Protein AF-A0A8H7UFD9-F1 (afdb_monomer_lite)

Sequence (119 aa):
MTSTELYFEKGWWSQISTLQTLNCRFYNIMGGHGYMGWWGNMGGPKQKGITTYAISPFQQKPFAGVARAAIFNTARRVTGQIPYVGVAFGIGYGIYAWASAQHEFLLSKAGHAASGEHH

Structure (mmCIF, N/CA/C/O backbone):
data_AF-A0A8H7UFD9-F1
#
_entry.id   AF-A0A8H7UFD9-F1
#
loop_
_atom_site.group_PDB
_atom_site.id
_atom_site.type_symbol
_atom_site.label_atom_id
_atom_site.label_alt_id
_atom_site.label_comp_id
_atom_site.label_asym_id
_atom_site.label_entity_id
_atom_site.label_seq_id
_atom_site.pdbx_PDB_ins_code
_atom_site.Cartn_x
_atom_site.Cartn_y
_atom_site.Cartn_z
_atom_site.occupancy
_atom_site.B_iso_or_equiv
_atom_site.auth_seq_id
_atom_site.auth_comp_id
_atom_site.auth_asym_id
_atom_site.auth_atom_id
_atom_site.pdbx_PDB_model_num
ATOM 1 N N . MET A 1 1 ? -12.825 12.627 62.493 1.00 54.62 1 MET A N 1
ATOM 2 C CA . MET A 1 1 ? -12.371 13.497 61.394 1.00 54.62 1 MET A CA 1
ATOM 3 C C . MET A 1 1 ? -12.690 14.918 61.781 1.00 54.62 1 MET A C 1
ATOM 5 O O . MET A 1 1 ? -13.852 15.313 61.795 1.00 54.62 1 MET A O 1
ATOM 9 N N . THR A 1 2 ? -11.684 15.622 62.279 1.00 55.19 2 THR A N 1
ATOM 10 C CA . THR A 1 2 ? -11.834 16.994 62.766 1.00 55.19 2 THR A CA 1
ATOM 11 C C . THR A 1 2 ? -12.012 17.929 61.568 1.00 55.19 2 THR A C 1
ATOM 13 O O . THR A 1 2 ? -11.492 17.675 60.483 1.00 55.19 2 THR A O 1
ATOM 16 N N . SER A 1 3 ? -12.777 19.012 61.744 1.00 60.38 3 SER A N 1
ATOM 17 C CA . SER A 1 3 ? -13.116 19.980 60.681 1.00 60.38 3 SER A CA 1
ATOM 18 C C . SER A 1 3 ? -11.890 20.458 59.879 1.00 60.38 3 SER A C 1
ATOM 20 O O . SER A 1 3 ? -11.987 20.722 58.685 1.00 60.38 3 SER A O 1
ATOM 22 N N . THR A 1 4 ? -10.711 20.479 60.503 1.00 59.88 4 THR A N 1
ATOM 23 C CA . THR A 1 4 ? -9.429 20.879 59.911 1.00 59.88 4 THR A CA 1
ATOM 24 C C . THR A 1 4 ? -8.906 19.943 58.813 1.00 59.88 4 THR A C 1
ATOM 26 O O . THR A 1 4 ? -8.263 20.421 57.883 1.00 59.88 4 THR A O 1
ATOM 29 N N . GLU A 1 5 ? -9.202 18.641 58.856 1.00 61.72 5 GLU A N 1
ATOM 30 C CA . GLU A 1 5 ? -8.744 17.673 57.838 1.00 61.72 5 GLU A CA 1
ATOM 31 C C . GLU A 1 5 ? -9.493 17.847 56.509 1.00 61.72 5 GLU A C 1
ATOM 33 O O . GLU A 1 5 ? -8.906 17.762 55.431 1.00 61.72 5 GLU A O 1
ATOM 38 N N . LEU A 1 6 ? -10.784 18.189 56.580 1.00 58.41 6 LEU A N 1
ATOM 39 C CA . LEU A 1 6 ? -11.617 18.422 55.399 1.00 58.41 6 LEU A CA 1
ATOM 40 C C . LEU A 1 6 ? -11.201 19.682 54.627 1.00 58.41 6 LEU A C 1
ATOM 42 O O . LEU A 1 6 ? -11.350 19.720 53.407 1.00 58.41 6 LEU A O 1
ATOM 46 N N . TYR A 1 7 ? -10.679 20.710 55.304 1.00 60.41 7 TYR A N 1
ATOM 47 C CA . TYR A 1 7 ? -10.119 21.892 54.635 1.00 60.41 7 TYR A CA 1
ATOM 48 C C . TYR A 1 7 ? -8.780 21.589 53.963 1.00 60.41 7 TYR A C 1
ATOM 50 O O . TYR A 1 7 ? -8.526 22.087 52.865 1.00 60.41 7 TYR A O 1
ATOM 58 N N . PHE A 1 8 ? -7.953 20.749 54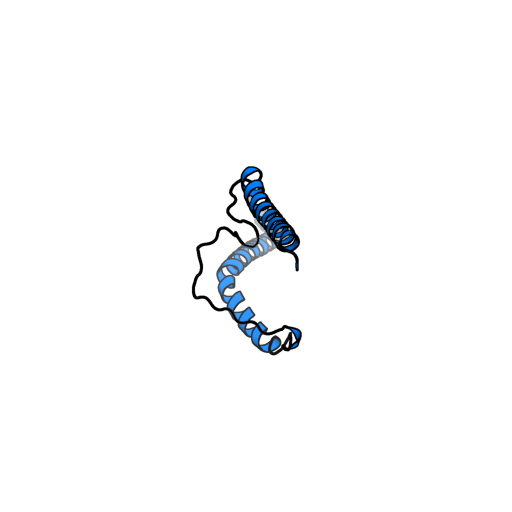.589 1.00 63.59 8 PHE A N 1
ATOM 59 C CA . PHE A 1 8 ? -6.667 20.340 54.035 1.00 63.59 8 PHE A CA 1
ATOM 60 C C . PHE A 1 8 ? -6.843 19.502 52.762 1.00 63.59 8 PHE A C 1
ATOM 62 O O . PHE A 1 8 ? -6.267 19.844 51.731 1.00 63.59 8 PHE A O 1
ATOM 69 N N . GLU A 1 9 ? -7.719 18.490 52.775 1.00 66.81 9 GLU A N 1
ATOM 70 C CA . GLU A 1 9 ? -8.000 17.707 51.565 1.00 66.81 9 GLU A CA 1
ATOM 71 C C . GLU A 1 9 ? -8.622 18.562 50.457 1.00 66.81 9 GLU A C 1
ATOM 73 O O . GLU A 1 9 ? -8.144 18.548 49.323 1.00 66.81 9 GLU A O 1
ATOM 78 N N . LYS A 1 10 ? -9.653 19.363 50.761 1.00 60.56 10 LYS A N 1
ATOM 79 C CA . LYS A 1 10 ? -10.313 20.202 49.744 1.00 60.56 10 LYS A CA 1
ATOM 80 C C . LYS A 1 10 ? -9.356 21.220 49.114 1.00 60.56 10 LYS A C 1
ATOM 82 O O . LYS A 1 10 ? -9.457 21.482 47.915 1.00 60.56 10 LYS A O 1
ATOM 87 N N . GLY A 1 11 ? -8.421 21.771 49.890 1.00 76.50 11 GLY A N 1
ATOM 88 C CA . GLY A 1 11 ? -7.378 22.666 49.385 1.00 76.50 11 GLY A CA 1
ATOM 89 C C . GLY A 1 11 ? -6.377 21.952 48.474 1.00 76.50 11 GLY A C 1
ATOM 90 O O . GLY A 1 11 ? -6.027 22.476 47.416 1.00 76.50 11 GLY A O 1
ATOM 91 N N . TRP A 1 12 ? -5.974 20.733 48.839 1.00 68.62 12 TRP A N 1
ATOM 92 C CA . TRP A 1 12 ? -5.006 19.939 48.082 1.00 68.62 12 TRP A CA 1
ATOM 93 C C . TRP A 1 12 ? -5.565 19.487 46.721 1.00 68.62 12 TRP A C 1
ATOM 95 O O . TRP A 1 12 ? -4.922 19.681 45.689 1.00 68.62 12 TRP A O 1
ATOM 105 N N . TRP A 1 13 ? -6.819 19.024 46.674 1.00 61.38 13 TRP A N 1
ATOM 106 C CA . TRP A 1 13 ? -7.511 18.685 45.419 1.00 61.38 13 TRP A CA 1
ATOM 107 C C . TRP A 1 13 ? -7.793 19.916 44.530 1.00 61.38 13 TRP A C 1
ATOM 109 O O . TRP A 1 13 ? -7.756 19.833 43.297 1.00 61.38 13 TRP A O 1
ATOM 119 N N . SER A 1 14 ? -8.017 21.088 45.135 1.00 67.25 14 SER A N 1
ATOM 120 C CA . SER A 1 14 ? -8.189 22.357 44.409 1.00 67.25 14 SER A CA 1
ATOM 121 C C . SER A 1 14 ? -6.882 22.832 43.756 1.00 67.25 14 SER A C 1
ATOM 123 O O . SER A 1 14 ? -6.878 23.245 42.593 1.00 67.25 14 SER A O 1
ATOM 125 N N . GLN A 1 15 ? -5.745 22.693 44.448 1.00 64.81 15 GLN A N 1
ATOM 126 C CA . GLN A 1 15 ? -4.433 23.016 43.876 1.00 64.81 15 GLN A CA 1
ATOM 127 C C . GLN A 1 15 ? -4.033 22.060 42.745 1.00 64.81 15 GLN A C 1
ATOM 129 O O . GLN A 1 15 ? -3.524 22.496 41.715 1.00 64.81 15 GLN A O 1
ATOM 134 N N . ILE A 1 16 ? -4.319 20.764 42.877 1.00 66.88 16 ILE A N 1
ATOM 135 C CA . ILE A 1 16 ? -4.003 19.781 41.829 1.00 66.88 16 ILE A CA 1
ATOM 136 C C . ILE A 1 16 ? -4.808 20.057 40.546 1.00 66.88 16 ILE A C 1
ATOM 138 O O . ILE A 1 16 ? -4.253 20.044 39.445 1.00 66.88 16 ILE A O 1
ATOM 142 N N . SER A 1 17 ? -6.095 20.392 40.668 1.00 60.69 17 SER A N 1
ATOM 143 C CA . SER A 1 17 ? -6.947 20.688 39.504 1.00 60.69 17 SER A CA 1
ATOM 144 C C . SER A 1 17 ? -6.592 22.012 38.805 1.00 60.69 17 SER A C 1
ATOM 146 O O . SER A 1 17 ? -6.655 22.109 37.572 1.00 60.69 17 SER A O 1
ATOM 148 N N . THR A 1 18 ? -6.135 23.022 39.552 1.00 62.44 18 THR A N 1
ATOM 149 C CA . THR A 1 18 ? -5.632 24.279 38.969 1.00 62.44 18 THR A CA 1
ATOM 150 C C . THR A 1 18 ? -4.297 24.095 38.248 1.00 62.44 18 THR A C 1
ATOM 152 O O . THR A 1 18 ? -4.129 24.640 37.156 1.00 62.44 18 THR A O 1
ATOM 155 N N . LEU A 1 19 ? -3.384 23.267 38.763 1.00 60.16 19 LEU A N 1
ATOM 156 C CA . LEU A 1 19 ? -2.110 22.956 38.097 1.00 60.16 19 LEU A CA 1
ATOM 157 C C . LEU A 1 19 ? 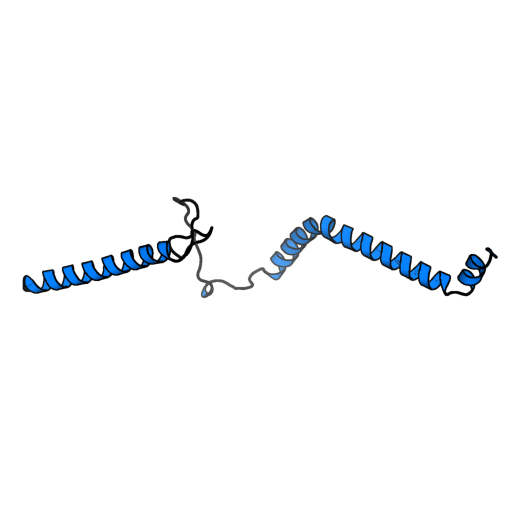-2.301 22.211 36.765 1.00 60.16 19 LEU A C 1
ATOM 159 O O . LEU A 1 19 ? -1.610 22.497 35.785 1.00 60.16 19 LEU A O 1
ATOM 163 N N . GLN A 1 20 ? -3.284 21.314 36.690 1.00 60.69 20 GLN A N 1
ATOM 164 C CA . GLN A 1 20 ? -3.609 20.585 35.460 1.00 60.69 20 GLN A CA 1
ATOM 165 C C . GLN A 1 20 ? -4.205 21.511 34.386 1.00 60.69 20 GLN A C 1
ATOM 167 O O . GLN A 1 20 ? -3.841 21.437 33.211 1.00 60.69 20 GLN A O 1
ATOM 172 N N . THR A 1 21 ? -5.052 22.457 34.802 1.00 60.41 21 THR A N 1
ATOM 173 C CA . THR A 1 21 ? -5.646 23.465 33.910 1.00 60.41 21 THR A CA 1
ATOM 174 C C . THR A 1 21 ? -4.605 24.479 33.420 1.00 60.41 21 THR A C 1
ATOM 176 O O . THR A 1 21 ? -4.629 24.885 32.256 1.00 60.41 21 THR A O 1
ATOM 179 N N . LEU A 1 22 ? -3.652 24.865 34.276 1.00 60.16 22 LEU A N 1
ATOM 180 C CA . LEU A 1 22 ? -2.558 25.770 33.916 1.00 60.16 22 LEU A CA 1
ATOM 181 C C . LEU A 1 22 ? -1.592 25.142 32.906 1.00 60.16 22 LEU A C 1
ATOM 183 O O . LEU A 1 22 ? -1.200 25.831 31.969 1.00 60.16 22 LEU A O 1
ATOM 187 N N . ASN A 1 23 ? -1.276 23.847 33.015 1.00 59.66 23 ASN A N 1
ATOM 188 C CA . ASN A 1 23 ? -0.427 23.144 32.044 1.00 59.66 23 ASN A CA 1
ATOM 189 C C . ASN A 1 23 ? -1.036 23.176 30.623 1.00 59.66 23 ASN A C 1
ATOM 191 O O . ASN A 1 23 ? -0.380 23.586 29.663 1.00 59.66 23 ASN A O 1
ATOM 195 N N . CYS A 1 24 ? -2.338 22.890 30.495 1.00 56.88 24 CYS A N 1
ATOM 196 C CA . CYS A 1 24 ? -3.048 22.980 29.212 1.00 56.88 24 CYS A CA 1
ATOM 197 C C . CYS A 1 24 ? -3.139 24.415 28.656 1.00 56.88 24 CYS A C 1
ATOM 199 O O . CYS A 1 24 ? -3.189 24.605 27.438 1.00 56.88 24 CYS A O 1
ATOM 201 N N . ARG A 1 25 ? -3.160 25.435 29.527 1.00 60.88 25 ARG A N 1
ATOM 202 C CA . ARG A 1 25 ? -3.192 26.851 29.124 1.00 60.88 25 ARG A CA 1
ATOM 203 C C . ARG A 1 25 ? -1.809 27.372 28.718 1.00 60.88 25 ARG A C 1
ATOM 205 O O . ARG A 1 25 ? -1.722 28.163 27.787 1.00 60.88 25 ARG A O 1
ATOM 212 N N . PHE A 1 26 ? -0.744 26.891 29.360 1.00 56.38 26 PHE A N 1
ATOM 213 C CA . PHE A 1 26 ? 0.643 27.251 29.050 1.00 56.38 26 PHE A CA 1
ATOM 214 C C . PHE A 1 26 ? 1.102 26.667 27.702 1.00 56.38 26 PHE A C 1
ATOM 216 O O . PHE A 1 26 ? 1.799 27.337 26.943 1.00 56.38 26 PHE A O 1
ATOM 223 N N . TYR A 1 27 ? 0.638 25.462 27.346 1.00 55.06 27 TYR A N 1
ATOM 224 C CA . TYR A 1 27 ? 0.966 24.827 26.061 1.00 55.06 27 TYR A CA 1
ATOM 225 C C . TYR A 1 27 ? 0.408 25.587 24.837 1.00 55.06 27 TYR A C 1
ATOM 227 O O . TYR A 1 27 ? 1.008 25.553 23.769 1.00 55.06 27 TYR A O 1
ATOM 235 N N . ASN A 1 28 ? -0.697 26.333 24.990 1.00 56.28 28 ASN A N 1
ATOM 236 C CA . ASN A 1 28 ? -1.292 27.141 23.910 1.00 56.28 28 ASN A CA 1
ATOM 237 C C . ASN A 1 28 ? -0.546 28.457 23.619 1.00 56.28 28 ASN A C 1
ATOM 239 O O . ASN A 1 28 ? -0.786 29.063 22.582 1.00 56.28 28 ASN A O 1
ATOM 243 N N . ILE A 1 29 ? 0.321 28.928 24.524 1.00 61.25 29 ILE A N 1
ATOM 244 C CA . ILE A 1 29 ? 1.029 30.214 24.367 1.00 61.25 29 ILE A CA 1
ATOM 245 C C . ILE A 1 29 ? 2.403 30.020 23.703 1.00 61.25 29 ILE A C 1
ATOM 247 O O . ILE A 1 29 ? 2.896 30.924 23.036 1.00 61.25 29 ILE A O 1
ATOM 251 N N . MET A 1 30 ? 3.004 28.832 23.839 1.00 58.28 30 MET A N 1
ATOM 252 C CA . MET A 1 30 ? 4.377 28.551 23.388 1.00 58.28 30 MET A CA 1
ATOM 253 C C . MET A 1 30 ? 4.461 27.666 22.131 1.00 58.28 30 MET A C 1
ATOM 255 O O . MET A 1 30 ? 5.528 27.567 21.531 1.00 58.28 30 MET A O 1
ATOM 259 N N . GLY A 1 31 ? 3.362 27.029 21.715 1.00 59.09 31 GLY A N 1
ATOM 260 C CA . GLY A 1 31 ? 3.274 26.238 20.486 1.00 59.09 31 GLY A CA 1
ATOM 261 C C . GLY A 1 31 ? 2.161 26.785 19.603 1.00 59.09 31 GLY A C 1
ATOM 262 O O . GLY A 1 31 ? 1.001 26.757 20.002 1.00 59.09 31 GLY A O 1
ATOM 263 N N . GLY A 1 32 ? 2.505 27.321 18.430 1.00 57.88 32 GLY A N 1
ATOM 264 C CA . GLY A 1 32 ? 1.529 27.887 17.495 1.00 57.88 32 GLY A CA 1
ATOM 265 C C . GLY A 1 32 ? 0.378 26.923 17.178 1.00 57.88 32 GLY A C 1
ATOM 266 O O . GLY A 1 32 ? 0.530 25.703 17.256 1.00 57.88 32 GLY A O 1
ATOM 267 N N . HIS A 1 33 ? -0.782 27.474 16.812 1.00 62.59 33 HIS A N 1
ATOM 268 C CA . HIS A 1 33 ? -1.973 26.702 16.453 1.00 62.59 33 HIS A CA 1
ATOM 269 C C . HIS A 1 33 ? -1.732 25.870 15.180 1.00 62.59 33 HIS A C 1
ATOM 271 O O . HIS A 1 33 ? -1.993 26.316 14.066 1.00 62.59 33 HIS A O 1
ATOM 277 N N . GLY A 1 34 ? -1.198 24.660 15.343 1.00 72.81 34 GLY A N 1
ATOM 278 C CA . GLY A 1 34 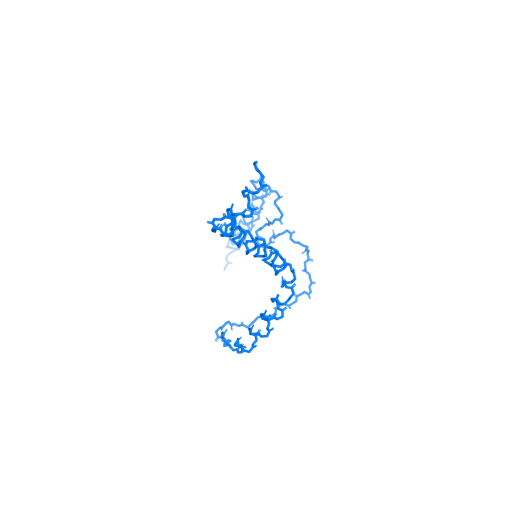? -1.079 23.676 14.272 1.00 72.81 34 GLY A CA 1
ATOM 279 C C . GLY A 1 34 ? -2.422 23.020 13.945 1.00 72.81 34 GLY A C 1
ATOM 280 O O . GLY A 1 34 ? -3.357 23.035 14.744 1.00 72.81 34 GLY A O 1
ATOM 281 N N . TYR A 1 35 ? -2.501 22.370 12.783 1.00 79.12 35 TYR A N 1
ATOM 282 C CA . TYR A 1 35 ? -3.672 21.586 12.360 1.00 79.12 35 TYR A CA 1
ATOM 283 C C . TYR A 1 35 ? -3.884 20.289 13.170 1.00 79.12 35 TYR A C 1
ATOM 285 O O . TYR A 1 35 ? -4.808 19.531 12.887 1.00 79.12 35 TYR A O 1
ATOM 293 N N . MET A 1 36 ? -3.032 20.013 14.162 1.00 81.62 36 MET A N 1
ATOM 294 C CA . MET A 1 36 ? -3.088 18.829 15.016 1.00 81.62 36 MET A CA 1
ATOM 295 C C . MET A 1 36 ? -2.609 19.185 16.426 1.00 81.62 36 MET A C 1
ATOM 297 O O . MET A 1 36 ? -1.550 19.792 16.583 1.00 81.62 36 MET A O 1
ATOM 301 N N . GLY A 1 37 ? -3.393 18.818 17.442 1.00 84.12 37 GLY A N 1
ATOM 302 C CA . GLY A 1 37 ? -3.034 18.992 18.855 1.00 84.12 37 GLY A CA 1
ATOM 303 C C . GLY A 1 37 ? -2.693 17.674 19.561 1.00 84.12 37 GLY A C 1
ATOM 304 O O . GLY A 1 37 ? -2.357 16.682 18.920 1.00 84.12 37 GLY A O 1
ATOM 305 N N . TRP A 1 38 ? -2.769 17.659 20.895 1.00 83.94 38 TRP A N 1
ATOM 306 C CA . TRP A 1 38 ? -2.423 16.498 21.731 1.00 83.94 38 TRP A CA 1
ATOM 307 C C . TRP A 1 38 ? -3.649 15.641 22.088 1.00 83.94 38 TRP A C 1
ATOM 309 O O . TRP A 1 38 ? -4.792 16.002 21.789 1.00 83.94 38 TRP A O 1
ATOM 319 N N . TRP A 1 39 ? -3.433 14.510 22.766 1.00 84.62 39 TRP A N 1
ATOM 320 C CA . TRP A 1 39 ? -4.511 13.701 23.341 1.00 84.62 39 TRP A CA 1
ATOM 321 C C . TRP A 1 39 ? -5.469 14.572 24.165 1.00 84.62 39 TRP A C 1
ATOM 323 O O . TRP A 1 39 ? -5.046 15.323 25.041 1.00 84.62 39 TRP A O 1
ATOM 333 N N . GLY A 1 40 ? -6.764 14.491 23.855 1.00 85.12 40 GLY A N 1
ATOM 334 C CA . GLY A 1 40 ? -7.806 15.325 24.466 1.00 85.12 40 GLY A CA 1
ATOM 335 C C . GLY A 1 40 ? -8.109 16.640 23.732 1.00 85.12 40 GLY A C 1
ATOM 336 O O . GLY A 1 40 ? -9.172 17.208 23.956 1.00 85.12 40 GLY A O 1
ATOM 337 N N . ASN A 1 41 ? -7.251 17.095 22.811 1.00 82.81 41 ASN A N 1
ATOM 338 C CA . ASN A 1 41 ? -7.493 18.273 21.970 1.00 82.81 41 ASN A CA 1
ATOM 339 C C . ASN A 1 41 ? -6.822 18.135 20.587 1.00 82.81 41 ASN A C 1
ATOM 341 O O . ASN A 1 41 ? -5.933 18.905 20.240 1.00 82.81 41 ASN A O 1
ATOM 345 N N . MET A 1 42 ? -7.237 17.144 19.788 1.00 84.25 42 MET A N 1
ATOM 346 C CA . MET A 1 42 ? -6.627 16.855 18.476 1.00 84.25 42 MET A CA 1
ATOM 347 C C . MET A 1 42 ? -6.984 17.860 17.364 1.00 84.25 42 MET A C 1
ATOM 349 O O . MET A 1 42 ? -6.439 17.751 16.273 1.00 84.25 42 MET A O 1
ATOM 353 N N . GLY A 1 43 ? -7.883 18.822 17.605 1.00 83.69 43 GLY A N 1
ATOM 354 C CA . GLY A 1 43 ? -8.278 19.826 16.602 1.00 83.69 43 GLY A CA 1
ATOM 355 C C . GLY A 1 43 ? -9.298 19.347 15.556 1.00 83.69 43 GLY A C 1
ATOM 356 O O . GLY A 1 43 ? -9.608 20.081 14.623 1.00 83.69 43 GLY A O 1
ATOM 357 N N . GLY A 1 44 ? -9.843 18.135 15.704 1.00 85.75 44 GLY A N 1
ATOM 358 C CA . GLY A 1 44 ? -10.913 17.615 14.846 1.00 85.75 44 GLY A CA 1
ATOM 359 C C . GLY A 1 44 ? -12.310 18.159 15.193 1.00 85.75 44 GLY A C 1
ATOM 360 O O . GLY A 1 44 ? -12.505 18.757 16.256 1.00 85.75 44 GLY A O 1
ATOM 361 N N . PRO A 1 45 ? -13.318 17.921 14.331 1.00 90.19 45 PRO A N 1
ATOM 362 C CA . PRO A 1 45 ? -14.701 18.291 14.619 1.00 90.19 45 PRO A CA 1
ATOM 363 C C . PRO A 1 45 ? -15.224 17.560 15.864 1.00 90.19 45 PRO A C 1
ATOM 365 O O . PRO A 1 45 ? -14.790 16.451 16.188 1.00 90.19 45 PRO A O 1
ATOM 368 N N . LYS A 1 46 ? -16.192 18.166 16.564 1.00 89.31 46 LYS A N 1
ATOM 369 C CA . LYS A 1 46 ? -16.829 17.542 17.733 1.00 89.31 46 LYS A CA 1
ATOM 370 C C . LYS A 1 46 ? -17.614 16.299 17.296 1.00 89.31 46 LYS A C 1
ATOM 372 O O . LYS A 1 46 ? -18.553 16.409 16.516 1.00 89.31 46 LYS A O 1
ATOM 377 N N . GLN A 1 47 ? -17.246 15.133 17.824 1.00 90.06 47 GLN A N 1
ATOM 378 C CA . GLN A 1 47 ? -17.899 13.852 17.536 1.00 90.06 47 GLN A CA 1
ATOM 379 C C . GLN A 1 47 ? -18.810 13.458 18.706 1.00 90.06 47 GLN A C 1
ATOM 381 O O . GLN A 1 47 ? -18.370 13.420 19.854 1.00 90.06 47 GLN A O 1
ATOM 386 N N . LYS A 1 48 ? -20.085 13.167 18.429 1.00 92.50 48 LYS A N 1
ATOM 387 C CA . LYS A 1 48 ? -21.065 12.670 19.408 1.00 92.50 48 LYS A CA 1
ATOM 388 C C . LYS A 1 48 ? -21.863 11.532 18.771 1.00 92.50 48 LYS A C 1
ATOM 390 O O . LYS A 1 48 ? -22.282 11.660 17.629 1.00 92.50 48 LYS A O 1
ATOM 395 N N . GLY A 1 49 ? -22.086 10.446 19.514 1.00 93.31 49 GLY A N 1
ATOM 396 C CA . GLY A 1 49 ? -22.931 9.324 19.076 1.00 93.31 49 GLY A CA 1
ATOM 397 C C . GLY A 1 49 ? -22.232 8.233 18.257 1.00 93.31 49 GLY A C 1
ATOM 398 O O . GLY A 1 49 ? -22.911 7.365 17.723 1.00 93.31 49 GLY A O 1
ATOM 399 N N . ILE A 1 50 ? -20.900 8.248 18.162 1.00 92.44 50 ILE A N 1
ATOM 400 C CA . ILE A 1 50 ? -20.126 7.169 17.533 1.00 92.44 50 ILE A CA 1
ATOM 401 C C . ILE A 1 50 ? -19.648 6.227 18.636 1.00 92.44 50 ILE A C 1
ATOM 403 O O . ILE A 1 50 ? -18.925 6.649 19.539 1.00 92.44 50 ILE A O 1
ATOM 407 N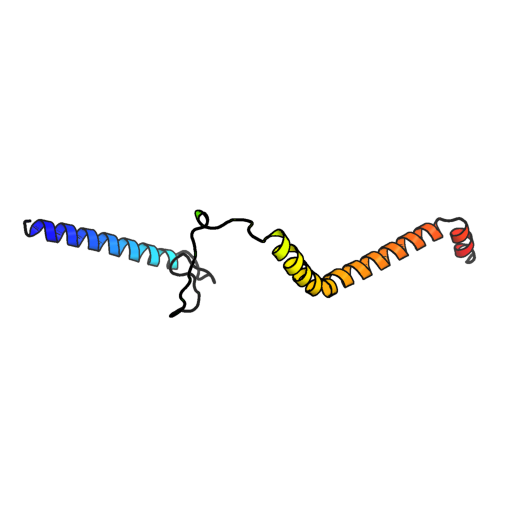 N . THR A 1 51 ? -20.049 4.959 18.569 1.00 94.75 51 THR A N 1
ATOM 408 C CA . THR A 1 51 ? -19.610 3.924 19.509 1.00 94.75 51 THR A CA 1
ATOM 409 C C . THR A 1 51 ? -18.726 2.921 18.783 1.00 94.75 51 THR A C 1
ATOM 411 O O . THR A 1 51 ? -19.157 2.282 17.825 1.00 94.75 51 THR A O 1
ATOM 414 N N . THR A 1 52 ? -17.484 2.786 19.245 1.00 95.62 52 THR A N 1
ATOM 415 C CA . THR A 1 52 ? -16.489 1.880 18.666 1.00 95.62 52 THR A CA 1
ATOM 416 C C . THR A 1 52 ? -16.280 0.694 19.594 1.00 95.62 52 THR A C 1
ATOM 418 O O . THR A 1 52 ? -16.033 0.873 20.785 1.00 95.62 52 THR A O 1
ATOM 421 N N . TYR A 1 53 ? -16.335 -0.513 19.037 1.00 95.31 53 TYR A N 1
ATOM 422 C CA . TYR A 1 53 ? -16.079 -1.755 19.760 1.00 95.31 53 TYR A CA 1
ATOM 423 C C . TYR A 1 53 ? -14.787 -2.391 19.252 1.00 95.31 53 TYR A C 1
ATOM 425 O O . TYR A 1 53 ? -14.530 -2.413 18.049 1.00 95.31 53 TYR A O 1
ATOM 433 N N . ALA A 1 54 ? -13.988 -2.931 20.166 1.00 94.06 54 ALA A N 1
ATOM 434 C CA . ALA A 1 54 ? -12.776 -3.673 19.849 1.00 94.06 54 ALA A CA 1
ATOM 435 C C . ALA A 1 54 ? -12.662 -4.897 20.766 1.00 94.06 54 ALA A C 1
ATOM 437 O O . ALA A 1 54 ? -13.082 -4.854 21.921 1.00 94.06 54 ALA A O 1
ATOM 438 N N . ILE A 1 55 ? -12.092 -5.984 20.244 1.00 93.88 55 ILE A N 1
ATOM 439 C CA . ILE A 1 55 ? -11.804 -7.216 20.992 1.00 93.88 55 ILE A CA 1
ATOM 440 C C . ILE A 1 55 ? -10.307 -7.245 21.308 1.00 93.88 55 ILE A C 1
ATOM 442 O O . ILE A 1 55 ? -9.497 -6.853 20.465 1.00 93.88 55 ILE A O 1
ATOM 446 N N . SER A 1 56 ? -9.928 -7.745 22.487 1.00 93.62 56 SER A N 1
ATOM 447 C CA . SER A 1 56 ? -8.519 -7.893 22.867 1.00 93.62 56 SER A CA 1
ATOM 448 C C . SER A 1 56 ? -7.752 -8.752 21.847 1.00 93.62 56 SER A C 1
ATOM 450 O O . SER A 1 56 ? -8.253 -9.805 21.440 1.00 93.62 56 SER A O 1
ATOM 452 N N . PRO A 1 57 ? -6.528 -8.364 21.441 1.00 89.12 57 PRO A N 1
ATOM 453 C CA . PRO A 1 57 ? -5.745 -9.117 20.460 1.00 89.12 57 PRO A CA 1
ATOM 454 C C . PRO A 1 57 ? -5.400 -10.537 20.933 1.00 89.12 57 PRO A C 1
ATOM 456 O O . PRO A 1 57 ? -5.271 -11.434 20.109 1.00 89.12 57 PRO A O 1
ATOM 459 N N . PHE A 1 58 ? -5.332 -10.776 22.247 1.00 91.75 58 PHE A N 1
ATOM 460 C CA . PHE A 1 58 ? -5.064 -12.103 22.821 1.00 91.75 58 PHE A CA 1
ATOM 461 C C . PHE A 1 58 ? -6.235 -13.084 22.682 1.00 91.75 58 PHE A C 1
ATOM 463 O O . PHE A 1 58 ? -6.057 -14.287 22.848 1.00 91.75 58 PHE A O 1
ATOM 470 N N . GLN A 1 59 ? -7.433 -12.580 22.381 1.00 89.69 59 GLN A N 1
ATOM 471 C CA . GLN A 1 59 ? -8.623 -13.397 22.135 1.00 89.69 59 GLN A CA 1
ATOM 472 C C . GLN A 1 59 ? -8.821 -13.689 20.639 1.00 89.69 59 GLN A C 1
ATOM 474 O O . GLN A 1 59 ? -9.671 -14.500 20.274 1.00 89.69 59 GLN A O 1
ATOM 479 N N . GLN A 1 60 ? -8.055 -13.032 19.764 1.00 91.25 60 GLN A N 1
ATOM 480 C CA . GLN A 1 60 ? -8.149 -13.184 18.316 1.00 91.25 60 GLN A CA 1
ATOM 481 C C . GLN A 1 60 ? -7.060 -14.123 17.789 1.00 91.25 60 GLN A C 1
ATOM 483 O O . GLN A 1 60 ? -5.965 -14.222 18.337 1.00 91.25 60 GLN A O 1
ATOM 488 N N . LYS A 1 61 ? -7.342 -14.798 16.671 1.00 88.12 61 LYS A N 1
ATOM 489 C CA . LYS A 1 61 ? -6.324 -15.531 15.908 1.00 88.12 61 LYS A CA 1
ATOM 490 C C . LYS A 1 61 ? -5.651 -14.549 14.936 1.00 88.12 61 LYS A C 1
ATOM 492 O O . LYS A 1 61 ? -6.320 -14.132 13.990 1.00 88.12 61 LYS A O 1
ATOM 497 N N . PRO A 1 62 ? -4.358 -14.208 15.098 1.00 82.62 62 PRO A N 1
ATOM 498 C CA . PRO A 1 62 ? -3.734 -13.086 14.383 1.00 82.62 62 PRO A CA 1
ATOM 499 C C . PRO A 1 62 ? -3.687 -13.250 12.855 1.00 82.62 62 PRO A C 1
ATOM 501 O O . PRO A 1 62 ? -3.717 -12.257 12.137 1.00 82.62 62 PRO A O 1
ATOM 504 N N . PHE A 1 63 ? -3.668 -14.487 12.343 1.00 79.56 63 PHE A N 1
ATOM 505 C CA . PHE A 1 63 ? -3.633 -14.778 10.901 1.00 79.56 63 PHE A CA 1
ATOM 506 C C . PHE A 1 63 ? -4.847 -15.564 10.392 1.00 79.56 63 PHE A C 1
ATOM 508 O O . PHE A 1 63 ? -4.796 -16.164 9.313 1.00 79.56 63 PHE A O 1
ATOM 515 N N . ALA A 1 64 ? -5.951 -15.597 11.144 1.00 81.62 64 ALA A N 1
ATOM 516 C CA . ALA A 1 64 ? -7.138 -16.318 10.694 1.00 81.62 64 ALA A CA 1
ATOM 517 C C . ALA A 1 64 ? -7.638 -15.769 9.347 1.00 81.62 64 ALA A C 1
ATOM 519 O O . ALA A 1 64 ? -7.979 -14.598 9.218 1.00 81.62 64 ALA A O 1
ATOM 520 N N . GLY A 1 65 ? -7.664 -16.634 8.328 1.00 81.75 65 GLY A N 1
ATOM 521 C CA . GLY A 1 65 ? -8.185 -16.304 7.001 1.00 81.75 65 GLY A CA 1
ATOM 522 C C . GLY A 1 65 ? -7.294 -15.399 6.144 1.00 81.75 65 GLY A C 1
ATOM 523 O O . GLY A 1 65 ? -7.711 -15.044 5.041 1.00 81.75 65 GLY A O 1
ATOM 524 N N . VAL A 1 66 ? -6.076 -15.063 6.588 1.00 83.81 66 VAL A N 1
ATOM 525 C CA . VAL A 1 66 ? -5.191 -14.128 5.872 1.00 83.81 66 VAL A CA 1
ATOM 526 C C . VAL A 1 66 ? -4.830 -14.635 4.481 1.00 83.81 66 VAL A C 1
ATOM 528 O O . VAL A 1 66 ? -4.903 -13.856 3.546 1.00 83.81 66 VAL A O 1
ATOM 531 N N . ALA A 1 67 ? -4.538 -15.923 4.292 1.00 78.50 67 ALA A N 1
ATOM 532 C CA . ALA A 1 67 ? -4.169 -16.442 2.970 1.00 78.50 67 ALA A CA 1
ATOM 533 C C . ALA A 1 67 ? -5.274 -16.217 1.919 1.00 78.50 67 ALA A C 1
ATOM 535 O O . ALA A 1 67 ? -5.032 -15.639 0.861 1.00 78.50 67 ALA A O 1
ATOM 536 N N . ARG A 1 68 ? -6.518 -16.598 2.238 1.00 79.94 68 ARG A N 1
ATOM 537 C CA . ARG A 1 68 ? -7.666 -16.407 1.339 1.00 79.94 68 ARG A CA 1
ATOM 538 C C . ARG A 1 68 ? -8.007 -14.926 1.173 1.00 79.94 68 ARG A C 1
ATOM 540 O O . ARG A 1 68 ? -8.221 -14.469 0.056 1.00 79.94 68 ARG A O 1
ATOM 547 N N . ALA A 1 69 ? -8.069 -14.171 2.268 1.00 82.31 69 ALA A N 1
ATOM 548 C CA . ALA A 1 69 ? -8.471 -12.768 2.231 1.00 82.31 69 ALA A CA 1
ATOM 549 C C . ALA A 1 69 ? -7.421 -11.879 1.549 1.00 82.31 69 ALA A C 1
ATOM 551 O O . ALA A 1 69 ? -7.784 -11.000 0.770 1.00 82.31 69 ALA A O 1
ATOM 552 N N . ALA A 1 70 ? -6.133 -12.114 1.804 1.00 84.19 70 ALA A N 1
ATOM 553 C CA . ALA A 1 70 ? -5.045 -11.318 1.255 1.00 84.19 70 ALA A CA 1
ATOM 554 C C . ALA A 1 70 ? -4.937 -11.482 -0.259 1.00 84.19 70 ALA A C 1
ATOM 556 O O . ALA A 1 70 ? -4.821 -10.475 -0.941 1.00 84.19 70 ALA A O 1
ATOM 557 N N . ILE A 1 71 ? -5.045 -12.698 -0.808 1.00 86.00 71 ILE A N 1
ATOM 558 C CA . ILE A 1 71 ? -4.924 -12.903 -2.261 1.00 86.00 71 ILE A CA 1
ATOM 559 C C . ILE A 1 71 ? -6.006 -12.116 -3.011 1.00 86.00 71 ILE A C 1
ATOM 561 O O . ILE A 1 71 ? -5.690 -11.291 -3.868 1.00 86.00 71 ILE A O 1
ATOM 565 N N . PHE A 1 72 ? -7.279 -12.289 -2.647 1.00 84.94 72 PHE A N 1
ATOM 566 C CA . PHE A 1 72 ? -8.377 -11.621 -3.353 1.00 84.94 72 PHE A CA 1
ATOM 567 C C . PHE A 1 72 ? -8.437 -10.109 -3.079 1.00 84.94 72 PHE A C 1
ATOM 569 O O . PHE A 1 72 ? -8.712 -9.321 -3.986 1.00 84.94 72 PHE A O 1
ATOM 576 N N . ASN A 1 73 ? -8.143 -9.669 -1.851 1.00 89.12 73 ASN A N 1
ATOM 577 C CA . ASN A 1 73 ? -8.127 -8.243 -1.516 1.00 89.12 73 ASN A CA 1
ATOM 578 C C . ASN A 1 73 ? -6.918 -7.518 -2.122 1.00 89.12 73 ASN A C 1
ATOM 580 O O . ASN A 1 73 ? -7.045 -6.363 -2.517 1.00 89.12 73 ASN A O 1
ATOM 584 N N . THR A 1 74 ? -5.760 -8.165 -2.219 1.00 89.06 74 THR A N 1
ATOM 585 C CA . THR A 1 74 ? -4.592 -7.582 -2.886 1.00 89.06 74 THR A CA 1
ATOM 586 C C . THR A 1 74 ? -4.812 -7.539 -4.391 1.00 89.06 74 THR A C 1
ATOM 588 O O . THR A 1 74 ? -4.594 -6.484 -4.977 1.00 89.06 74 THR A O 1
ATOM 591 N N . ALA A 1 75 ? -5.352 -8.600 -5.003 1.00 89.69 75 ALA A N 1
ATOM 592 C CA . ALA A 1 75 ? -5.680 -8.605 -6.428 1.00 89.69 75 ALA A CA 1
ATOM 593 C C . ALA A 1 75 ? -6.595 -7.428 -6.804 1.00 89.69 75 ALA A C 1
ATOM 595 O O . ALA A 1 75 ? -6.214 -6.613 -7.639 1.00 89.69 75 ALA A O 1
ATOM 596 N N . ARG A 1 76 ? -7.732 -7.235 -6.110 1.00 90.12 76 ARG A N 1
ATOM 597 C CA . ARG A 1 76 ? -8.631 -6.100 -6.415 1.00 90.12 76 ARG A CA 1
ATOM 598 C C . ARG A 1 76 ? -7.949 -4.735 -6.246 1.00 90.12 76 ARG A C 1
ATOM 600 O O . ARG A 1 76 ? -8.281 -3.795 -6.960 1.00 90.12 76 ARG A O 1
ATOM 607 N N . ARG A 1 77 ? -7.049 -4.599 -5.259 1.00 90.56 77 ARG A N 1
ATOM 608 C CA . ARG A 1 77 ? -6.349 -3.336 -4.960 1.00 90.56 77 ARG A CA 1
ATOM 609 C C . ARG A 1 77 ? -5.316 -3.019 -6.031 1.00 90.56 77 ARG A C 1
ATOM 611 O O . ARG A 1 77 ? -5.225 -1.870 -6.447 1.00 90.56 77 ARG A O 1
ATOM 618 N N . VAL A 1 78 ? -4.583 -4.032 -6.487 1.00 92.44 78 VAL A N 1
ATOM 619 C CA . VAL A 1 78 ? -3.585 -3.895 -7.549 1.00 92.44 78 VAL A CA 1
ATOM 620 C C . VAL A 1 78 ? -4.274 -3.583 -8.870 1.00 92.44 78 VAL A C 1
ATOM 622 O O . VAL A 1 78 ? -3.872 -2.632 -9.529 1.00 92.44 78 VAL A O 1
ATOM 625 N N . THR A 1 79 ? -5.362 -4.276 -9.220 1.00 90.75 79 THR A N 1
ATOM 626 C CA . THR A 1 79 ? -6.065 -4.061 -10.495 1.00 90.75 79 THR A CA 1
ATOM 627 C C . THR A 1 79 ? -6.493 -2.610 -10.719 1.00 90.75 79 THR A C 1
ATOM 629 O O . THR A 1 79 ? -6.347 -2.112 -11.829 1.00 90.75 79 THR A O 1
ATOM 632 N N . GLY A 1 80 ? -6.942 -1.894 -9.682 1.00 92.81 80 GLY A N 1
ATOM 633 C CA . GLY A 1 80 ? -7.293 -0.472 -9.807 1.00 92.81 80 GLY A CA 1
ATOM 634 C C . GLY A 1 80 ? -6.100 0.463 -10.057 1.00 92.81 80 GLY A C 1
ATOM 635 O O . GLY A 1 80 ? -6.290 1.569 -10.551 1.00 92.81 80 GLY A O 1
ATOM 636 N N . GLN A 1 81 ? -4.879 0.031 -9.735 1.00 92.12 81 GLN A N 1
ATOM 637 C CA . GLN A 1 81 ? -3.648 0.811 -9.911 1.00 92.12 81 GLN A CA 1
ATOM 638 C C . GLN A 1 81 ? -2.870 0.436 -11.178 1.00 92.12 81 GLN A C 1
ATOM 640 O O . GLN A 1 81 ? -2.047 1.225 -11.646 1.00 92.12 81 GLN A O 1
ATOM 645 N N . ILE A 1 82 ? -3.148 -0.736 -11.764 1.00 93.31 82 ILE A N 1
ATOM 646 C CA . ILE A 1 82 ? -2.512 -1.205 -13.004 1.00 93.31 82 ILE A CA 1
ATOM 647 C C . ILE A 1 82 ? -2.599 -0.168 -14.137 1.00 93.31 82 ILE A C 1
ATOM 649 O O . ILE A 1 82 ? -1.581 0.025 -14.788 1.00 93.31 82 ILE A O 1
ATOM 653 N N . PRO A 1 83 ? -3.716 0.542 -14.390 1.00 92.62 83 PRO A N 1
ATOM 654 C CA . PRO A 1 83 ? -3.751 1.519 -15.480 1.00 92.62 83 PRO A CA 1
ATOM 655 C C . PRO A 1 83 ? -2.788 2.691 -15.270 1.00 92.62 83 PRO A C 1
ATOM 657 O O . PRO A 1 83 ? -2.155 3.144 -16.215 1.00 92.62 83 PRO A O 1
ATOM 660 N N . TYR A 1 84 ? -2.630 3.163 -14.034 1.00 93.06 84 TYR A N 1
ATOM 661 C CA . TYR A 1 84 ? -1.767 4.309 -13.738 1.00 93.06 84 TYR A CA 1
ATOM 662 C C . TYR A 1 84 ? -0.286 3.936 -13.795 1.00 93.06 84 TYR A C 1
ATOM 664 O O . TYR A 1 84 ? 0.529 4.644 -14.380 1.00 93.06 84 TYR A O 1
ATOM 672 N N . VAL A 1 85 ? 0.058 2.797 -13.199 1.00 93.38 85 VAL A N 1
ATOM 673 C CA . VAL A 1 85 ? 1.446 2.354 -13.056 1.00 93.38 85 VAL A CA 1
ATOM 674 C C . VAL A 1 85 ? 1.904 1.572 -14.289 1.00 93.38 85 VAL A C 1
ATOM 676 O O . VAL A 1 85 ? 2.994 1.791 -14.812 1.00 93.38 85 VAL A O 1
ATOM 679 N N . GLY A 1 86 ? 1.047 0.691 -14.799 1.00 93.62 86 GLY A N 1
ATOM 680 C CA . GLY A 1 86 ? 1.320 -0.159 -15.953 1.00 93.62 86 GLY A CA 1
ATOM 681 C C . GLY A 1 86 ? 1.492 0.621 -17.252 1.00 93.62 86 GLY A C 1
ATOM 682 O O . GLY A 1 86 ? 2.351 0.253 -18.045 1.00 93.62 86 GLY A O 1
ATOM 683 N N . VAL A 1 87 ? 0.762 1.724 -17.458 1.00 94.25 87 VAL A N 1
ATOM 684 C CA . VAL A 1 87 ? 0.967 2.582 -18.641 1.00 94.25 87 VAL A CA 1
ATOM 685 C C . VAL A 1 87 ? 2.341 3.251 -18.598 1.00 94.25 87 VAL A C 1
ATOM 687 O O . VAL A 1 87 ? 3.070 3.203 -19.587 1.00 94.25 87 VAL A O 1
ATOM 690 N N . ALA A 1 88 ? 2.737 3.809 -17.450 1.00 92.88 88 ALA A N 1
ATOM 691 C CA . ALA A 1 88 ? 4.047 4.437 -17.296 1.00 92.88 88 ALA A CA 1
ATOM 692 C C . ALA A 1 88 ? 5.195 3.436 -17.525 1.00 92.88 88 ALA A C 1
ATOM 694 O O . ALA A 1 88 ? 6.122 3.720 -18.285 1.00 92.88 88 ALA A O 1
ATOM 695 N N . PHE A 1 89 ? 5.107 2.239 -16.934 1.00 95.19 89 PHE A N 1
ATOM 696 C CA . PHE A 1 89 ? 6.102 1.187 -17.152 1.00 95.19 89 PHE A CA 1
ATOM 697 C C . PHE A 1 89 ? 6.091 0.640 -18.579 1.00 95.19 89 PHE A C 1
ATOM 699 O O . PHE A 1 89 ? 7.159 0.385 -19.130 1.00 95.19 89 PHE A O 1
ATOM 706 N N . GLY A 1 90 ? 4.918 0.492 -19.197 1.00 95.62 90 GLY A N 1
ATOM 707 C CA . GLY A 1 90 ? 4.794 0.027 -20.576 1.00 95.62 90 GLY A CA 1
ATOM 708 C C . GLY A 1 90 ? 5.470 0.974 -21.566 1.00 95.62 90 GLY A C 1
ATOM 709 O O . GLY A 1 90 ? 6.241 0.527 -22.411 1.00 95.62 90 GLY A O 1
ATOM 710 N N . ILE A 1 91 ? 5.249 2.283 -21.419 1.00 95.88 91 ILE A N 1
ATOM 711 C CA . ILE A 1 91 ? 5.896 3.301 -22.259 1.00 95.88 91 ILE A CA 1
ATOM 712 C C . ILE A 1 91 ? 7.407 3.317 -22.016 1.00 95.88 91 ILE A C 1
ATOM 714 O O . ILE A 1 91 ? 8.181 3.259 -22.970 1.00 95.88 91 ILE A O 1
ATOM 718 N N . GLY A 1 92 ? 7.836 3.358 -20.750 1.00 96.06 92 GLY A N 1
ATOM 719 C CA . GLY A 1 92 ? 9.258 3.389 -20.406 1.00 96.06 92 GLY A CA 1
ATOM 720 C C . GLY A 1 92 ? 10.015 2.171 -20.939 1.00 96.06 92 GLY A C 1
ATOM 721 O O . GLY A 1 92 ? 11.071 2.315 -21.554 1.00 96.06 92 GLY A O 1
ATOM 722 N N . TYR A 1 93 ? 9.444 0.976 -20.772 1.00 95.69 93 TYR A N 1
ATOM 723 C CA . TYR A 1 93 ? 10.034 -0.254 -21.290 1.00 95.69 93 TYR A CA 1
ATOM 724 C C . TYR A 1 93 ? 10.014 -0.307 -22.822 1.00 95.69 93 TYR A C 1
ATOM 726 O O . TYR A 1 93 ? 10.992 -0.739 -23.426 1.00 95.69 93 TYR A O 1
ATOM 734 N N . GLY A 1 94 ? 8.948 0.186 -23.460 1.00 96.44 94 GLY A N 1
ATOM 735 C CA . GLY A 1 94 ? 8.862 0.276 -24.918 1.00 96.44 94 GLY A CA 1
ATOM 736 C C . GLY A 1 94 ? 9.961 1.154 -25.522 1.00 96.44 94 GLY A C 1
ATOM 737 O O . GLY A 1 94 ? 10.634 0.732 -26.461 1.00 96.44 94 GLY A O 1
ATOM 738 N N . ILE A 1 95 ? 10.199 2.337 -24.944 1.00 96.81 95 ILE A N 1
ATOM 739 C CA . ILE A 1 95 ? 11.277 3.240 -25.378 1.00 96.81 95 ILE A CA 1
ATOM 740 C C . ILE A 1 95 ? 12.644 2.586 -25.164 1.00 96.81 95 ILE A C 1
ATOM 742 O O . ILE A 1 95 ? 13.487 2.625 -26.056 1.00 96.81 95 ILE A O 1
ATOM 746 N N . TYR A 1 96 ? 12.860 1.963 -24.004 1.00 96.25 96 TYR A N 1
ATOM 747 C CA . TYR A 1 96 ? 14.119 1.293 -23.690 1.00 96.25 96 TYR A CA 1
ATOM 748 C C . TYR A 1 96 ? 14.429 0.147 -24.664 1.00 96.25 96 TYR A C 1
ATOM 750 O O . TYR A 1 96 ? 15.532 0.080 -25.205 1.00 96.25 96 TYR A O 1
ATOM 758 N N . ALA A 1 97 ? 13.451 -0.723 -24.929 1.00 95.12 97 ALA A N 1
ATOM 759 C CA . ALA A 1 97 ? 13.618 -1.854 -25.837 1.00 95.12 97 ALA A CA 1
ATOM 760 C C . ALA A 1 97 ? 13.902 -1.390 -27.274 1.00 95.12 97 ALA A C 1
ATOM 762 O O . ALA A 1 97 ? 14.804 -1.918 -27.924 1.00 95.12 97 ALA A O 1
ATOM 763 N N . TRP A 1 98 ? 13.184 -0.363 -27.746 1.00 94.44 98 TRP A N 1
ATOM 764 C CA . TRP A 1 98 ? 13.446 0.249 -29.049 1.00 94.44 98 TRP A CA 1
ATOM 765 C C . TRP A 1 98 ? 14.851 0.861 -29.123 1.00 94.44 98 TRP A C 1
ATOM 767 O O . TRP A 1 98 ? 15.589 0.593 -30.070 1.00 94.44 98 TRP A O 1
ATOM 777 N N . ALA A 1 99 ? 15.252 1.633 -28.110 1.00 94.12 99 ALA A N 1
ATOM 778 C CA . ALA A 1 99 ? 16.553 2.290 -28.080 1.00 94.12 99 ALA A CA 1
ATOM 779 C C . ALA A 1 99 ? 17.712 1.280 -28.047 1.00 94.12 99 ALA A C 1
ATOM 781 O O . ALA A 1 99 ? 18.703 1.471 -28.748 1.00 94.12 99 ALA A O 1
ATOM 782 N N . SER A 1 100 ? 17.579 0.188 -27.285 1.00 95.06 100 SER A N 1
ATOM 783 C CA . SER A 1 100 ? 18.591 -0.875 -27.229 1.00 95.06 100 SER A CA 1
ATOM 784 C C . SER A 1 100 ? 18.745 -1.582 -28.576 1.00 95.06 100 SER A C 1
ATOM 786 O O . SER A 1 100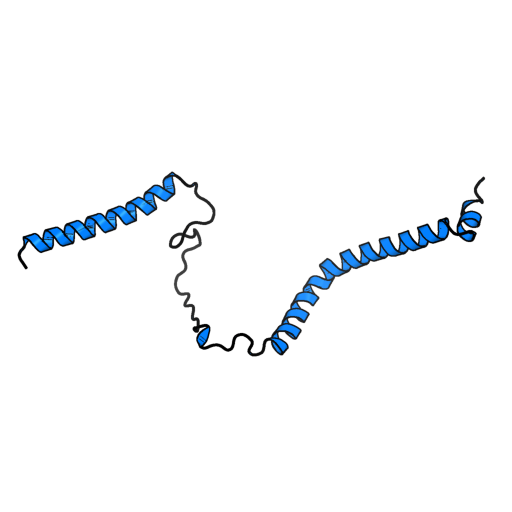 ? 19.863 -1.727 -29.067 1.00 95.06 100 SER A O 1
ATOM 788 N N . ALA A 1 101 ? 17.630 -1.955 -29.214 1.00 92.12 101 ALA A N 1
ATOM 789 C CA . ALA A 1 101 ? 17.649 -2.601 -30.525 1.00 92.12 101 ALA A CA 1
ATOM 790 C C . ALA A 1 101 ? 18.233 -1.683 -31.612 1.00 92.12 101 ALA A C 1
ATOM 792 O O . ALA A 1 101 ? 19.026 -2.124 -32.443 1.00 92.12 101 ALA A O 1
ATOM 793 N N . GLN A 1 102 ? 17.893 -0.391 -31.584 1.00 91.31 102 GLN A N 1
ATOM 794 C CA . GLN A 1 102 ? 18.440 0.591 -32.517 1.00 91.31 102 GLN A CA 1
ATOM 795 C C . GLN A 1 102 ? 19.944 0.809 -32.301 1.00 91.31 102 GLN A C 1
ATOM 797 O O . GLN A 1 102 ? 20.700 0.891 -33.268 1.00 91.31 102 GLN A O 1
ATOM 802 N N . HIS A 1 103 ? 20.392 0.886 -31.047 1.00 91.69 103 HIS A N 1
ATOM 803 C CA . HIS A 1 103 ? 21.806 1.029 -30.708 1.00 91.69 103 HIS A CA 1
ATOM 804 C C . HIS A 1 103 ? 22.629 -0.180 -31.184 1.00 91.69 103 HIS A C 1
ATOM 806 O O . HIS A 1 103 ? 23.666 -0.010 -31.825 1.00 91.69 103 HIS A O 1
ATOM 812 N N . GLU A 1 104 ? 22.144 -1.400 -30.943 1.00 91.56 104 GLU A N 1
ATOM 813 C CA . GLU A 1 104 ? 22.780 -2.625 -31.440 1.00 91.56 104 GLU A CA 1
ATOM 814 C C . GLU A 1 104 ? 22.795 -2.694 -32.970 1.00 91.56 104 GLU A C 1
ATOM 816 O O . GLU A 1 104 ? 23.813 -3.063 -33.561 1.00 91.56 104 GLU A O 1
ATOM 821 N N . PHE A 1 105 ? 21.702 -2.292 -33.628 1.00 90.00 105 PHE A N 1
ATOM 822 C CA . PHE A 1 105 ? 21.637 -2.240 -35.085 1.00 90.00 105 PHE A CA 1
ATOM 823 C C . PHE A 1 105 ? 22.696 -1.297 -35.658 1.00 90.00 105 PHE A C 1
ATOM 825 O O . PHE A 1 105 ? 23.450 -1.717 -36.533 1.00 90.00 105 PHE A O 1
ATOM 832 N N . LEU A 1 106 ? 22.815 -0.072 -35.138 1.00 87.12 106 LEU A N 1
ATOM 833 C CA . LEU A 1 106 ? 23.809 0.908 -35.592 1.00 87.12 106 LEU A CA 1
ATOM 834 C C . LEU A 1 106 ? 25.253 0.427 -35.392 1.00 87.12 106 LEU A C 1
ATOM 836 O O . LEU A 1 106 ? 26.104 0.689 -36.236 1.00 87.12 106 LEU A O 1
ATOM 840 N N . LEU A 1 107 ? 25.527 -0.318 -34.318 1.00 87.44 107 LEU A N 1
ATOM 841 C CA . LEU A 1 107 ? 26.845 -0.913 -34.074 1.00 87.44 107 LEU A CA 1
ATOM 842 C C . LEU A 1 107 ? 27.128 -2.154 -34.936 1.00 87.44 107 LEU A C 1
ATOM 844 O O . LEU A 1 107 ? 28.279 -2.572 -35.069 1.00 87.44 107 LEU A O 1
ATOM 848 N N . SER A 1 108 ? 26.105 -2.754 -35.543 1.00 85.38 108 SER A N 1
ATOM 849 C CA . SER A 1 108 ? 26.259 -3.917 -36.413 1.00 85.38 108 SER A CA 1
ATOM 850 C C . SER A 1 108 ? 26.825 -3.538 -37.786 1.00 85.38 108 SER A C 1
ATOM 852 O O . SER A 1 108 ? 26.687 -2.408 -38.255 1.00 85.38 108 SER A O 1
ATOM 854 N N . LYS A 1 109 ? 27.430 -4.502 -38.491 1.00 81.44 109 LYS A N 1
ATOM 855 C CA . LYS A 1 109 ? 27.946 -4.288 -39.858 1.00 81.44 109 LYS A CA 1
ATOM 856 C C . LYS A 1 109 ? 26.846 -3.887 -40.848 1.00 81.44 109 LYS A C 1
ATOM 858 O O . LYS A 1 109 ? 27.094 -3.073 -41.729 1.00 81.44 109 LYS A O 1
ATOM 863 N N . ALA A 1 110 ? 25.644 -4.442 -40.689 1.00 80.38 110 ALA A N 1
ATOM 864 C CA . ALA A 1 110 ? 24.485 -4.089 -41.505 1.00 80.38 110 ALA A CA 1
ATOM 865 C C . ALA A 1 110 ? 24.028 -2.644 -41.243 1.00 80.38 110 ALA A C 1
ATOM 867 O O . ALA A 1 110 ? 23.676 -1.939 -42.183 1.00 80.38 110 ALA A O 1
ATOM 868 N N . GLY A 1 111 ? 24.104 -2.185 -39.990 1.00 74.94 111 GLY A N 1
ATOM 869 C CA . GLY A 1 111 ? 23.835 -0.793 -39.630 1.00 74.94 111 GLY A CA 1
ATOM 870 C C . GLY A 1 111 ? 24.872 0.176 -40.178 1.00 74.94 111 GLY A C 1
ATOM 871 O O . GLY A 1 111 ? 24.482 1.202 -40.713 1.00 74.94 111 GLY A O 1
ATOM 872 N N . HIS A 1 112 ? 26.161 -0.175 -40.137 1.00 75.69 112 HIS A N 1
ATOM 873 C CA . HIS A 1 112 ? 27.224 0.628 -40.757 1.00 75.69 112 HIS A CA 1
ATOM 874 C C . HIS A 1 112 ? 27.077 0.723 -42.285 1.00 75.69 112 HIS A C 1
ATOM 876 O O . HIS A 1 112 ? 27.378 1.761 -42.862 1.00 75.69 112 HIS A O 1
ATOM 882 N N . ALA A 1 113 ? 26.601 -0.338 -42.946 1.00 76.88 113 ALA A N 1
ATOM 883 C CA . ALA A 1 113 ? 26.297 -0.305 -44.377 1.00 76.88 113 ALA A CA 1
ATOM 884 C C . ALA A 1 113 ? 25.067 0.570 -44.686 1.00 76.88 113 ALA A C 1
ATOM 886 O O . ALA A 1 113 ? 25.086 1.324 -45.649 1.00 76.88 113 ALA A O 1
ATOM 887 N N . ALA A 1 114 ? 24.029 0.511 -43.845 1.00 73.25 114 ALA A N 1
ATOM 888 C CA . ALA A 1 114 ? 22.809 1.308 -43.995 1.00 73.25 114 ALA A CA 1
ATOM 889 C C . ALA A 1 114 ? 22.975 2.789 -43.593 1.00 73.25 114 ALA A C 1
ATOM 891 O O . ALA A 1 114 ? 22.248 3.643 -44.088 1.00 73.25 114 ALA A O 1
ATOM 892 N N . SER A 1 115 ? 23.905 3.117 -42.688 1.00 65.88 115 SER A N 1
ATOM 893 C CA . SER A 1 115 ? 24.217 4.499 -42.291 1.00 65.88 115 SER A CA 1
ATOM 894 C C . SER A 1 115 ? 25.314 5.146 -43.144 1.00 65.88 115 SER A C 1
ATOM 896 O O . SER A 1 115 ? 25.420 6.371 -43.156 1.00 65.88 115 SER A O 1
ATOM 898 N N . GLY A 1 116 ? 26.112 4.338 -43.852 1.00 61.69 116 GLY A N 1
ATOM 899 C CA . GLY A 1 116 ? 27.230 4.763 -44.700 1.00 61.69 116 GLY A CA 1
ATOM 900 C C . GLY A 1 116 ? 26.871 5.135 -46.145 1.00 61.69 116 GLY A C 1
ATOM 901 O O . GLY A 1 116 ? 27.770 5.452 -46.916 1.00 61.69 116 GLY A O 1
ATOM 902 N N . GLU A 1 117 ? 25.590 5.119 -46.534 1.00 54.91 117 GLU A N 1
ATOM 903 C CA . GLU A 1 117 ? 25.123 5.549 -47.872 1.00 54.91 117 GLU A CA 1
ATOM 904 C C . GLU A 1 117 ? 24.929 7.078 -48.009 1.00 54.91 117 GLU A C 1
ATOM 906 O O . GLU A 1 117 ? 24.502 7.561 -49.054 1.00 54.91 117 GLU A O 1
ATOM 911 N N . HIS A 1 118 ? 25.277 7.863 -46.983 1.00 48.97 118 HIS A N 1
ATOM 912 C CA . HIS A 1 118 ? 25.251 9.331 -47.010 1.00 48.97 118 HIS A CA 1
ATOM 913 C C . HIS A 1 118 ? 26.663 9.934 -46.853 1.00 48.97 118 HIS A C 1
ATOM 915 O O . HIS A 1 118 ? 26.940 10.650 -45.887 1.00 48.97 118 HIS A O 1
ATOM 921 N N . HIS A 1 119 ? 27.547 9.667 -47.822 1.00 41.69 119 HIS A N 1
ATOM 922 C CA . HIS A 1 119 ? 28.749 10.467 -48.111 1.00 41.69 119 HIS A CA 1
ATOM 923 C C . HIS A 1 119 ? 29.022 10.481 -49.616 1.00 41.69 119 HIS A C 1
ATOM 925 O O . HIS A 1 119 ? 29.069 9.377 -50.203 1.00 41.69 119 HIS A O 1
#

Foldseek 3Di:
DDPVVVVVVVVVVVVVVVVVVVVVVVVPVPDDDDCQDDVVCGNDDDDDDDDDDDDDPVVDDP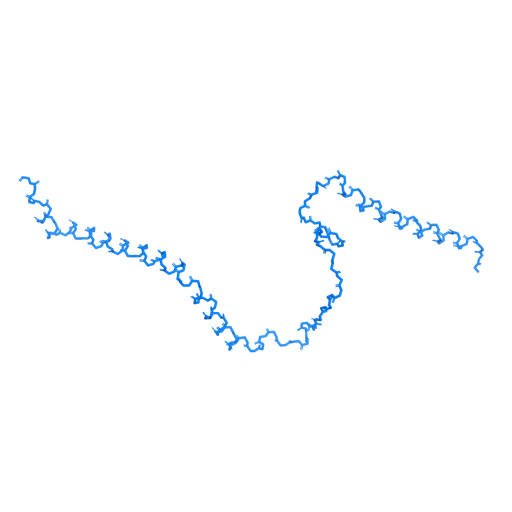CVCVVVCVVVVVVVVVVVCCVVVVVVVVVVVVVVVVVVVVVVLCVDPNNCVVVVPPD

Organism: Mortierella isabellina (NCBI:txid91625)

Secondary structure (DSSP, 8-state):
--HHHHHHHHHHHHHHHHHHHHHHHHHHHHS---S---TT--SPPPP-S-------GGGS-TTTTHHHHHHHHHHHHHHTTHHHHHHHHHHHHHHHHHHHHHHHHHHSHHHHHHHTT--

InterPro domains:
  IPR004205 Cytochrome b-c1 complex subunit 8 [PF02939] (38-113)
  IPR004205 Cytochrome b-c1 complex subunit 8 [PTHR12119] (34-115)
  IPR036642 Cytochrome b-c1 complex subunit 8 superfamily [G3DSA:1.20.5.210] (29-117)
  IPR036642 Cytochrome b-c1 complex subunit 8 superfamily [SSF81508] (31-116)

pLDDT: mean 79.52, std 14.49, range [41.69, 96.81]

Radius of gyration: 35.02 Å; chains: 1; bounding box: 52×47×111 Å